Protein AF-A0A0K8R5D7-F1 (afdb_monomer)

Foldseek 3Di:
DDPDPPDDDDDPPPPPPPPPPPPPVDDWDWDQDPVPGTDTAEADDDAEACDPVQCVVPVFQKGWDDDPNGIHIFGYDWQRWHQDDPVRATFTDDRRHTDHDDPPPPVCPPPPPDDDDDDDDDDDDDDDDDDDDDDDDDDDD

Secondary structure (DSSP, 8-state):
------------------------SSPPEEEEETTTEEEEEEE-SPPB---HHHHHH--SSEEEEEETTEEEEEEBPTT-EEEETTTTEEEEEETTEEEE------------S--PPPP----PPPPPPP-PPPPPPPP--

Organism: Ixodes ricinus (NCBI:txid34613)

InterPro domains:
  IPR011694 Ixonnexin-like [PF07771] (42-114)

Structure (mmCIF, N/CA/C/O backbone):
data_AF-A0A0K8R5D7-F1
#
_entry.id   AF-A0A0K8R5D7-F1
#
loop_
_atom_site.group_PDB
_atom_site.id
_atom_site.type_symbol
_atom_site.label_atom_id
_atom_site.label_alt_id
_atom_site.label_comp_id
_atom_site.label_asym_id
_atom_site.label_entity_id
_atom_site.label_seq_id
_atom_site.pdbx_PDB_ins_code
_atom_site.Cartn_x
_atom_site.Cartn_y
_atom_site.Cartn_z
_atom_site.occupancy
_atom_site.B_iso_or_equiv
_atom_site.auth_seq_id
_atom_site.auth_comp_id
_atom_site.auth_asym_id
_atom_site.auth_atom_id
_atom_site.pdbx_PDB_model_num
ATOM 1 N N . MET A 1 1 ? 41.008 -69.760 8.524 1.00 39.59 1 MET A N 1
ATOM 2 C CA . MET A 1 1 ? 40.195 -68.621 9.002 1.00 39.59 1 MET A CA 1
ATOM 3 C C . MET A 1 1 ? 40.359 -67.489 7.998 1.00 39.59 1 MET A C 1
ATOM 5 O O . MET A 1 1 ? 41.470 -67.010 7.832 1.00 39.59 1 MET A O 1
ATOM 9 N N . LYS A 1 2 ? 39.311 -67.159 7.234 1.00 41.34 2 LYS A N 1
ATOM 10 C CA . LYS A 1 2 ? 39.316 -66.075 6.237 1.00 41.34 2 LYS A CA 1
ATOM 11 C C . LYS A 1 2 ? 38.494 -64.933 6.828 1.00 41.34 2 LYS A C 1
ATOM 13 O O . LYS A 1 2 ? 37.295 -65.095 7.025 1.00 41.34 2 LYS A O 1
ATOM 18 N N . LEU A 1 3 ? 39.167 -63.841 7.181 1.00 45.78 3 LEU A N 1
ATOM 19 C CA . LEU A 1 3 ? 38.550 -62.626 7.703 1.00 45.78 3 LEU A CA 1
ATOM 20 C C . LEU A 1 3 ? 37.776 -61.969 6.551 1.00 45.78 3 LEU A C 1
ATOM 22 O O . LEU A 1 3 ? 38.375 -61.430 5.622 1.00 45.78 3 LEU A O 1
ATOM 26 N N . GLY A 1 4 ? 36.450 -62.105 6.565 1.00 46.28 4 GLY A N 1
ATOM 27 C CA . GLY A 1 4 ? 35.567 -61.417 5.631 1.00 46.28 4 GLY A CA 1
ATOM 28 C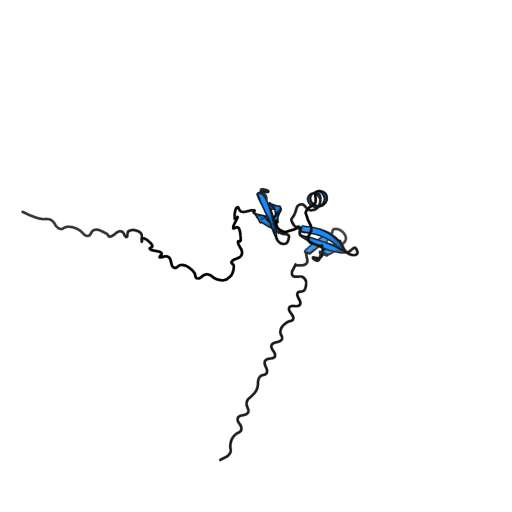 C . GLY A 1 4 ? 35.550 -59.932 5.967 1.00 46.28 4 GLY A C 1
ATOM 29 O O . GLY A 1 4 ? 35.136 -59.549 7.057 1.00 46.28 4 GLY A O 1
ATOM 30 N N . ILE A 1 5 ? 36.047 -59.109 5.049 1.00 55.16 5 ILE A N 1
ATOM 31 C CA . ILE A 1 5 ? 36.044 -57.652 5.164 1.00 55.16 5 ILE A CA 1
ATOM 32 C C . ILE A 1 5 ? 34.582 -57.203 5.092 1.00 55.16 5 ILE A C 1
ATOM 34 O O . ILE A 1 5 ? 33.947 -57.328 4.045 1.00 55.16 5 ILE A O 1
ATOM 38 N N . ALA A 1 6 ? 34.034 -56.723 6.208 1.00 53.72 6 ALA A N 1
ATOM 39 C CA . ALA A 1 6 ? 32.733 -56.072 6.221 1.00 53.72 6 ALA A CA 1
ATOM 40 C C . ALA A 1 6 ? 32.841 -54.786 5.387 1.00 53.72 6 ALA A C 1
ATOM 42 O O . ALA A 1 6 ? 33.494 -53.821 5.780 1.00 53.72 6 ALA A O 1
ATOM 43 N N . SER A 1 7 ? 32.270 -54.821 4.183 1.00 52.91 7 SER A N 1
ATOM 44 C CA . SER A 1 7 ? 32.205 -53.684 3.271 1.00 52.91 7 SER A CA 1
ATOM 45 C C . SER A 1 7 ? 31.115 -52.733 3.764 1.00 52.91 7 SER A C 1
ATOM 47 O O . SER A 1 7 ? 29.925 -52.971 3.566 1.00 52.91 7 SER A O 1
ATOM 49 N N . SER A 1 8 ? 31.524 -51.693 4.485 1.00 61.44 8 SER A N 1
ATOM 50 C CA . SER A 1 8 ? 30.626 -50.655 4.991 1.00 61.44 8 SER A CA 1
ATOM 51 C C . SER A 1 8 ? 30.285 -49.680 3.864 1.00 61.44 8 SER A C 1
ATOM 53 O O . SER A 1 8 ? 31.152 -48.962 3.368 1.00 61.44 8 SER A O 1
ATOM 55 N N . VAL A 1 9 ? 29.018 -49.653 3.452 1.00 64.94 9 VAL A N 1
ATOM 56 C CA . VAL A 1 9 ? 28.491 -48.657 2.513 1.00 64.94 9 VAL A CA 1
ATOM 57 C C . VAL A 1 9 ? 28.366 -47.325 3.255 1.00 64.94 9 VAL A C 1
ATOM 59 O O . VAL A 1 9 ? 27.511 -47.171 4.124 1.00 64.94 9 VAL A O 1
ATOM 62 N N . PHE A 1 10 ? 29.218 -46.355 2.925 1.00 56.53 10 PHE A N 1
ATOM 63 C CA . PHE A 1 10 ? 29.076 -44.980 3.401 1.00 56.53 10 PHE A CA 1
ATOM 64 C C . PHE A 1 10 ? 28.100 -44.241 2.479 1.00 56.53 10 PHE A C 1
ATOM 66 O O . PHE A 1 10 ? 28.462 -43.840 1.374 1.00 56.53 10 PHE A O 1
ATOM 73 N N . ILE A 1 11 ? 26.849 -44.079 2.915 1.00 59.88 11 ILE A N 1
ATOM 74 C CA . ILE A 1 11 ? 25.881 -43.224 2.220 1.00 59.88 11 ILE A CA 1
ATOM 75 C C . ILE A 1 11 ? 26.175 -41.779 2.626 1.00 59.88 11 ILE A C 1
ATOM 77 O O . ILE A 1 11 ? 25.816 -41.343 3.718 1.00 59.88 11 ILE A O 1
ATOM 81 N N . ILE A 1 12 ? 26.855 -41.038 1.751 1.00 59.50 12 ILE A N 1
ATOM 82 C CA . ILE A 1 12 ? 27.036 -39.595 1.911 1.00 59.50 12 ILE A CA 1
ATOM 83 C C . ILE A 1 12 ? 25.707 -38.935 1.540 1.00 59.50 12 ILE A C 1
ATOM 85 O O . ILE A 1 12 ? 25.400 -38.737 0.366 1.00 59.50 12 ILE A O 1
ATOM 89 N N . VAL A 1 13 ? 24.893 -38.621 2.547 1.00 57.88 13 VAL A N 1
ATOM 90 C CA . VAL A 1 13 ? 23.713 -37.772 2.368 1.00 57.88 13 VAL A CA 1
ATOM 91 C C . VAL A 1 13 ? 24.208 -36.336 2.207 1.00 57.88 13 VAL A C 1
ATOM 93 O O . VAL A 1 13 ? 24.509 -35.655 3.185 1.00 57.88 13 VAL A O 1
ATOM 96 N N . ALA A 1 14 ? 24.332 -35.881 0.962 1.00 59.84 14 ALA A N 1
ATOM 97 C CA . ALA A 1 14 ? 24.497 -34.466 0.669 1.00 59.84 14 ALA A CA 1
ATOM 98 C C . ALA A 1 14 ? 23.158 -33.771 0.949 1.00 59.84 14 ALA A C 1
ATOM 100 O O . ALA A 1 14 ? 22.222 -33.857 0.155 1.00 59.84 14 ALA A O 1
ATOM 101 N N . ILE A 1 15 ? 23.048 -33.118 2.105 1.00 61.03 15 ILE A N 1
ATOM 102 C CA . ILE A 1 15 ? 21.934 -32.214 2.382 1.00 61.03 15 ILE A CA 1
ATOM 103 C C . ILE A 1 15 ? 22.169 -30.997 1.489 1.00 61.03 15 ILE A C 1
ATOM 105 O O . ILE A 1 15 ? 22.985 -30.135 1.807 1.00 61.03 15 ILE A O 1
ATOM 109 N N . ALA A 1 16 ? 21.506 -30.958 0.334 1.00 56.12 16 ALA A N 1
ATOM 110 C CA . ALA A 1 16 ? 21.409 -29.739 -0.448 1.00 56.12 16 ALA A CA 1
ATOM 111 C C . ALA A 1 16 ? 20.623 -28.735 0.403 1.00 56.12 16 ALA A C 1
ATOM 113 O O . ALA A 1 16 ? 19.397 -28.788 0.473 1.00 56.12 16 ALA A O 1
ATOM 114 N N . SER A 1 17 ? 21.330 -27.857 1.113 1.00 54.88 17 SER A N 1
ATOM 115 C CA . SER A 1 17 ? 20.733 -26.645 1.649 1.00 54.88 17 SER A CA 1
ATOM 116 C C . SER A 1 17 ? 20.225 -25.864 0.445 1.00 54.88 17 SER A C 1
ATOM 118 O O . SER A 1 17 ? 21.021 -25.303 -0.307 1.00 54.88 17 SER A O 1
ATOM 120 N N . ALA A 1 18 ? 18.915 -25.892 0.203 1.00 58.06 18 ALA A N 1
ATOM 121 C CA . ALA A 1 18 ? 18.303 -24.946 -0.710 1.00 58.06 18 ALA A CA 1
ATOM 122 C C . ALA A 1 18 ? 18.707 -23.556 -0.212 1.00 58.06 18 ALA A C 1
ATOM 124 O O . ALA A 1 18 ? 18.418 -23.203 0.933 1.00 58.06 18 ALA A O 1
ATOM 125 N N . ASN A 1 19 ? 19.458 -22.818 -1.028 1.00 52.53 19 ASN A N 1
ATOM 126 C CA . ASN A 1 19 ? 19.764 -21.426 -0.763 1.00 52.53 19 ASN A CA 1
ATOM 127 C C . ASN A 1 19 ? 18.423 -20.697 -0.647 1.00 52.53 19 ASN A C 1
ATOM 129 O O . ASN A 1 19 ? 17.808 -20.364 -1.655 1.00 52.53 19 ASN A O 1
ATOM 133 N N . CYS A 1 20 ? 17.964 -20.443 0.577 1.00 56.06 20 CYS A N 1
ATOM 134 C CA . CYS A 1 20 ? 16.952 -19.432 0.852 1.00 56.06 20 CYS A CA 1
ATOM 135 C C . CYS A 1 20 ? 17.597 -18.047 0.676 1.00 56.06 20 CYS A C 1
ATOM 137 O O . CYS A 1 20 ? 17.617 -17.238 1.600 1.00 56.06 20 CYS A O 1
ATOM 139 N N . GLU A 1 21 ? 18.189 -17.781 -0.490 1.00 55.25 21 GLU A N 1
ATOM 140 C CA . GLU A 1 21 ? 18.412 -16.410 -0.920 1.00 55.25 21 GLU A CA 1
ATOM 141 C C . GLU A 1 21 ? 17.020 -15.863 -1.184 1.00 55.25 21 GLU A C 1
ATOM 143 O O . GLU A 1 21 ? 16.353 -16.248 -2.139 1.00 55.25 21 GLU A O 1
ATOM 148 N N . ALA A 1 22 ? 16.541 -15.085 -0.217 1.00 58.00 22 ALA A N 1
ATOM 149 C CA . ALA A 1 22 ? 15.196 -14.556 -0.165 1.00 58.00 22 ALA A CA 1
ATOM 150 C C . ALA A 1 22 ? 14.926 -13.689 -1.400 1.00 58.00 22 ALA A C 1
ATOM 152 O O . ALA A 1 22 ? 15.125 -12.472 -1.390 1.00 58.00 22 ALA A O 1
ATOM 153 N N . GLU A 1 23 ? 14.448 -14.321 -2.470 1.00 64.19 23 GLU A N 1
ATOM 154 C CA . GLU A 1 23 ? 13.585 -13.665 -3.431 1.00 64.19 23 GLU A CA 1
ATOM 155 C C . GLU A 1 23 ? 12.505 -12.958 -2.610 1.00 64.19 23 GLU A C 1
ATOM 157 O O . GLU A 1 23 ? 11.869 -13.569 -1.752 1.00 64.19 23 GLU A O 1
ATOM 162 N N . ASN A 1 24 ? 12.429 -11.639 -2.782 1.00 64.56 24 ASN A N 1
ATOM 163 C CA . ASN A 1 24 ? 11.440 -10.725 -2.220 1.00 64.56 24 ASN A CA 1
ATOM 164 C C . ASN A 1 24 ? 10.238 -11.4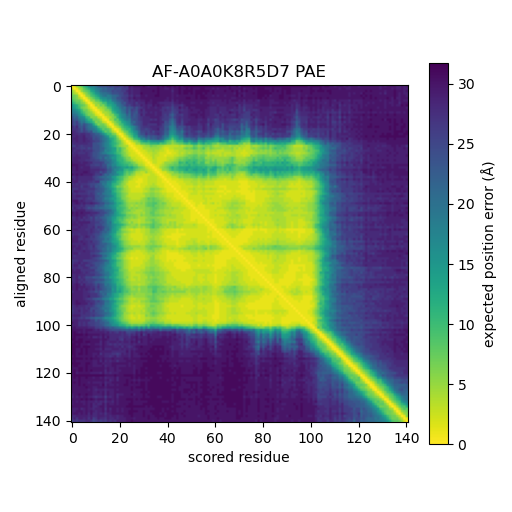50 -1.564 1.00 64.56 24 ASN A C 1
ATOM 166 O O . ASN A 1 24 ? 9.425 -12.013 -2.294 1.00 64.56 24 ASN A O 1
ATOM 170 N N . PRO A 1 25 ? 10.091 -11.443 -0.223 1.00 80.25 25 PRO A N 1
ATOM 171 C CA . PRO A 1 25 ? 9.123 -12.298 0.480 1.00 80.25 25 PRO A CA 1
ATOM 172 C C . PRO A 1 25 ? 7.658 -11.917 0.215 1.00 80.25 25 PRO A C 1
ATOM 174 O O . PRO A 1 25 ? 6.743 -12.541 0.751 1.00 80.25 25 PRO A O 1
ATOM 177 N N . TYR A 1 26 ? 7.426 -10.866 -0.572 1.00 87.19 26 TYR A N 1
ATOM 178 C CA . TYR A 1 26 ? 6.110 -10.341 -0.884 1.00 87.19 26 TYR A CA 1
ATOM 179 C C . TYR A 1 26 ? 5.618 -10.873 -2.236 1.00 87.19 26 TYR A C 1
ATOM 181 O O . TYR A 1 26 ? 6.374 -10.854 -3.210 1.00 87.19 26 TYR A O 1
ATOM 189 N N . PRO A 1 27 ? 4.349 -11.310 -2.322 1.00 86.31 27 PRO A N 1
ATOM 190 C CA . PRO A 1 27 ? 3.809 -11.916 -3.530 1.00 86.31 27 PRO A CA 1
ATOM 191 C 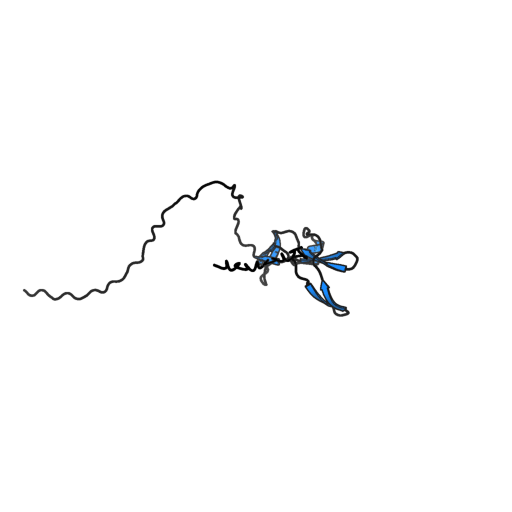C . PRO A 1 27 ? 3.689 -10.904 -4.670 1.00 86.31 27 PRO A C 1
ATOM 193 O O . PRO A 1 27 ? 3.477 -9.709 -4.459 1.00 86.31 27 PRO A O 1
ATOM 196 N N . ASP A 1 28 ? 3.749 -11.390 -5.901 1.00 90.69 28 ASP A N 1
ATOM 197 C CA . ASP A 1 28 ? 3.426 -10.574 -7.062 1.00 90.69 28 ASP A CA 1
ATOM 198 C C . ASP A 1 28 ? 1.911 -10.295 -7.118 1.00 90.69 28 ASP A C 1
ATOM 200 O O . ASP A 1 28 ? 1.085 -11.187 -6.914 1.00 90.69 28 ASP A O 1
ATOM 204 N N . VAL A 1 29 ? 1.535 -9.048 -7.414 1.00 89.25 29 VAL A N 1
ATOM 205 C CA . VAL A 1 29 ? 0.133 -8.645 -7.588 1.00 89.25 29 VAL A CA 1
ATOM 206 C C . VAL A 1 29 ? -0.220 -8.723 -9.066 1.00 89.25 29 VAL A C 1
ATOM 208 O O . VAL A 1 29 ? 0.402 -8.056 -9.890 1.00 89.25 29 VAL A O 1
ATOM 211 N N . ILE A 1 30 ? -1.238 -9.510 -9.411 1.00 89.12 30 ILE A N 1
ATOM 212 C CA . ILE A 1 30 ? -1.761 -9.584 -10.778 1.00 89.12 30 ILE A CA 1
ATOM 213 C C . ILE A 1 30 ? -2.909 -8.583 -10.898 1.00 89.12 30 ILE A C 1
ATOM 215 O O . ILE A 1 30 ? -3.936 -8.730 -10.238 1.00 89.12 30 ILE A O 1
ATOM 219 N N . ALA A 1 31 ? -2.725 -7.559 -11.727 1.00 83.81 31 ALA A N 1
ATOM 220 C CA . ALA A 1 31 ? -3.742 -6.559 -12.022 1.00 83.81 31 ALA A CA 1
ATOM 221 C C . ALA A 1 31 ? -4.219 -6.706 -13.468 1.00 83.81 31 ALA A C 1
ATOM 223 O O . ALA A 1 31 ? -3.405 -6.775 -14.389 1.00 83.81 31 ALA A O 1
ATOM 224 N N . GLU A 1 32 ? -5.532 -6.714 -13.674 1.00 88.31 32 GLU A N 1
ATOM 225 C CA . GLU A 1 32 ? -6.129 -6.734 -15.007 1.00 88.31 32 GLU A CA 1
ATOM 226 C C . GLU A 1 32 ? -6.286 -5.300 -15.527 1.00 88.31 32 GLU A C 1
ATOM 228 O O . GLU A 1 32 ? -6.978 -4.471 -14.932 1.00 88.31 32 GLU A O 1
ATOM 233 N N . TRP A 1 33 ? -5.615 -4.989 -16.635 1.00 80.88 33 TRP A N 1
ATOM 234 C CA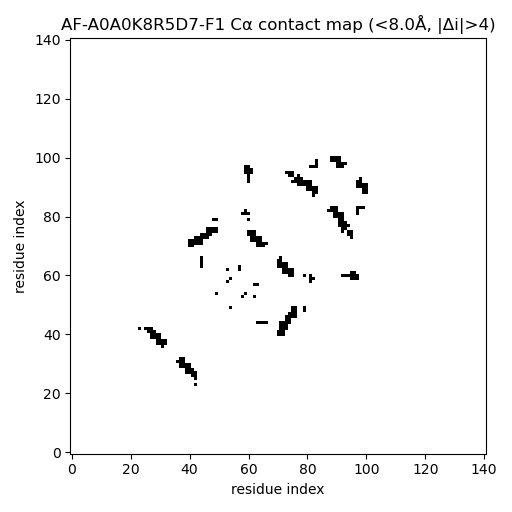 . TRP A 1 33 ? -5.659 -3.675 -17.270 1.00 80.88 33 TRP A CA 1
ATOM 235 C C . TRP A 1 33 ? -6.473 -3.721 -18.564 1.00 80.88 33 TRP A C 1
ATOM 237 O O . TRP A 1 33 ? -6.205 -4.585 -19.401 1.00 80.88 33 TRP A O 1
ATOM 247 N N . PRO A 1 34 ? -7.356 -2.733 -18.818 1.00 84.19 34 PRO A N 1
ATOM 248 C CA . PRO A 1 34 ? -8.254 -2.750 -19.977 1.00 84.19 34 PRO A CA 1
ATOM 249 C C . PRO A 1 34 ? -7.565 -2.950 -21.336 1.00 84.19 34 PRO A C 1
ATOM 251 O O . PRO A 1 34 ? -8.130 -3.584 -22.218 1.00 84.19 34 PRO A O 1
ATOM 254 N N . ASN A 1 35 ? -6.342 -2.429 -21.504 1.00 84.50 35 ASN A N 1
ATOM 255 C CA . ASN A 1 35 ? -5.616 -2.451 -22.782 1.00 84.50 35 ASN A CA 1
ATOM 256 C C . ASN A 1 35 ? -4.373 -3.356 -22.788 1.00 84.50 35 ASN A C 1
ATOM 258 O O . ASN A 1 35 ? -3.787 -3.565 -23.845 1.00 84.50 35 ASN A O 1
ATOM 262 N N . ALA A 1 36 ? -3.932 -3.842 -21.624 1.00 80.56 36 ALA A N 1
ATOM 263 C CA . ALA A 1 36 ? -2.687 -4.605 -21.484 1.00 80.56 36 ALA A CA 1
ATOM 264 C C . ALA A 1 36 ? -2.907 -6.035 -20.963 1.00 80.56 36 ALA A C 1
ATOM 266 O O . ALA A 1 36 ? -1.964 -6.822 -20.944 1.00 80.56 36 ALA A O 1
ATOM 267 N N . GLY A 1 37 ? -4.135 -6.383 -20.561 1.00 87.50 37 GLY A N 1
ATOM 268 C CA . GLY A 1 37 ? -4.436 -7.666 -19.936 1.00 87.50 37 GLY A CA 1
ATOM 269 C C . GLY A 1 37 ? -3.818 -7.776 -18.542 1.00 87.50 37 GLY A C 1
ATOM 270 O O . GLY A 1 37 ? -3.703 -6.783 -17.82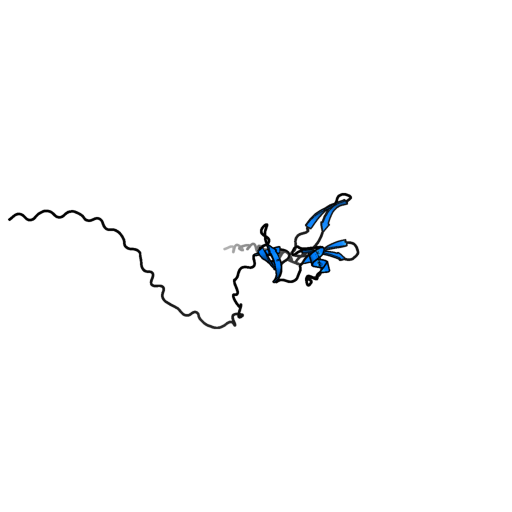0 1.00 87.50 37 GLY A O 1
ATOM 271 N N . ASN A 1 38 ? -3.428 -8.990 -18.157 1.00 89.75 38 ASN A N 1
ATOM 272 C CA . ASN A 1 38 ? -2.838 -9.260 -16.849 1.00 89.75 38 ASN A CA 1
ATOM 273 C C . ASN A 1 38 ? -1.411 -8.713 -16.770 1.00 89.75 38 ASN A C 1
ATOM 275 O O . ASN A 1 38 ? -0.509 -9.187 -17.458 1.00 89.75 38 ASN A O 1
ATOM 279 N N . VAL A 1 39 ? -1.207 -7.737 -15.891 1.00 88.50 39 VAL A N 1
ATOM 280 C CA . VAL A 1 39 ? 0.100 -7.160 -15.587 1.00 88.50 39 VAL A CA 1
ATOM 281 C C . VAL A 1 39 ? 0.517 -7.598 -14.194 1.00 88.50 39 VAL A C 1
ATOM 283 O O . VAL A 1 39 ? -0.217 -7.417 -13.222 1.00 88.50 39 VAL A O 1
ATOM 286 N N . THR A 1 40 ? 1.727 -8.135 -14.102 1.00 90.62 40 THR A N 1
ATOM 287 C CA . THR A 1 40 ? 2.359 -8.490 -12.834 1.00 90.62 40 THR A CA 1
ATOM 288 C C . THR A 1 40 ? 3.051 -7.266 -12.241 1.00 90.62 40 THR A C 1
ATOM 290 O O . THR A 1 40 ? 3.962 -6.702 -12.849 1.00 90.62 40 THR A O 1
ATOM 293 N N . ILE A 1 41 ? 2.632 -6.857 -11.047 1.00 92.75 41 ILE A N 1
ATOM 294 C CA . ILE A 1 41 ? 3.203 -5.744 -10.291 1.00 92.75 41 ILE A CA 1
ATOM 295 C C . ILE A 1 41 ? 3.978 -6.323 -9.110 1.00 92.75 41 ILE A C 1
ATOM 297 O O . ILE A 1 41 ? 3.404 -6.955 -8.223 1.00 92.75 41 ILE A O 1
ATOM 301 N N . LYS A 1 42 ? 5.287 -6.078 -9.089 1.00 94.00 42 LYS A N 1
ATOM 302 C CA . LYS A 1 42 ? 6.176 -6.565 -8.030 1.00 94.00 42 LYS A CA 1
ATOM 303 C C . LYS A 1 42 ? 6.248 -5.581 -6.867 1.00 94.00 42 LYS A C 1
ATOM 305 O O . LYS A 1 42 ? 6.098 -4.369 -7.056 1.00 94.00 42 LYS A O 1
ATOM 310 N N . HIS A 1 43 ? 6.541 -6.083 -5.669 1.00 94.06 43 HIS A N 1
ATOM 311 C CA . HIS A 1 43 ? 6.922 -5.211 -4.559 1.00 94.06 43 HIS A CA 1
ATOM 312 C C . HIS A 1 43 ? 8.273 -4.547 -4.861 1.00 94.06 43 HIS A C 1
ATOM 314 O O . HIS A 1 43 ? 9.193 -5.202 -5.349 1.00 94.06 43 HIS A O 1
ATOM 320 N N . GLY A 1 44 ? 8.403 -3.256 -4.557 1.00 94.00 44 GLY A N 1
ATOM 321 C CA . GLY A 1 44 ? 9.660 -2.531 -4.766 1.00 94.00 44 GLY A CA 1
ATOM 322 C C . GLY A 1 44 ? 9.645 -1.059 -4.367 1.00 94.00 44 GLY A C 1
ATOM 323 O O . GLY A 1 44 ? 10.709 -0.451 -4.241 1.00 94.00 44 GLY A O 1
ATOM 324 N N . CYS A 1 45 ? 8.471 -0.465 -4.136 1.00 95.12 45 CYS A N 1
ATOM 325 C CA . CYS A 1 45 ? 8.406 0.898 -3.620 1.00 95.12 45 CYS A CA 1
ATOM 326 C C . CYS A 1 45 ? 8.926 0.948 -2.177 1.00 95.12 45 CYS A C 1
ATOM 328 O O . CYS A 1 45 ? 8.645 0.063 -1.373 1.00 95.12 45 CYS A O 1
ATOM 330 N N . LYS A 1 46 ? 9.678 2.000 -1.832 1.00 94.94 46 LYS A N 1
ATOM 331 C CA . LYS A 1 46 ? 10.216 2.178 -0.473 1.00 94.94 46 LYS A CA 1
ATOM 332 C C . LYS A 1 46 ? 9.083 2.350 0.535 1.00 94.94 46 LYS A C 1
ATOM 334 O O . LYS A 1 46 ? 8.129 3.062 0.252 1.00 94.94 46 LYS A O 1
ATOM 339 N N . THR A 1 47 ? 9.186 1.801 1.736 1.00 95.31 47 THR A N 1
ATOM 340 C CA . THR A 1 47 ? 8.207 2.125 2.784 1.00 95.31 47 THR A CA 1
ATOM 341 C C . THR A 1 47 ? 8.188 3.635 3.040 1.00 95.31 47 THR A C 1
ATOM 343 O O . THR A 1 47 ? 9.247 4.263 3.082 1.00 95.31 47 THR A O 1
ATOM 346 N N . THR A 1 48 ? 7.000 4.229 3.156 1.00 94.88 48 THR A N 1
ATOM 347 C CA . THR A 1 48 ? 6.860 5.690 3.261 1.00 94.88 48 THR A CA 1
ATOM 348 C C . THR A 1 48 ? 5.779 6.122 4.247 1.00 94.88 48 THR A C 1
ATOM 350 O O . THR A 1 48 ? 4.906 5.342 4.631 1.00 94.88 48 THR A O 1
ATOM 353 N N . THR A 1 49 ? 5.823 7.389 4.655 1.00 94.38 49 THR A N 1
ATOM 354 C CA . THR A 1 49 ? 4.764 8.022 5.444 1.00 94.38 49 THR A CA 1
ATOM 355 C C . THR A 1 49 ? 3.579 8.342 4.546 1.00 94.38 49 THR A C 1
ATOM 357 O O . THR A 1 49 ? 3.745 8.816 3.420 1.00 94.38 49 THR A O 1
ATOM 360 N N . ARG A 1 50 ? 2.363 8.138 5.053 1.00 92.06 50 ARG A N 1
ATOM 361 C CA . ARG A 1 50 ? 1.158 8.506 4.316 1.00 92.06 50 ARG A CA 1
ATOM 362 C C . ARG A 1 50 ? 0.959 10.022 4.324 1.00 92.06 50 ARG A C 1
ATOM 364 O O . ARG A 1 50 ? 0.516 10.595 5.315 1.00 92.06 50 ARG A O 1
ATOM 371 N N . THR A 1 51 ? 1.302 10.670 3.213 1.00 92.81 51 THR A N 1
ATOM 372 C CA . THR A 1 51 ? 1.020 12.094 2.980 1.00 92.81 51 THR A CA 1
ATOM 373 C C . THR A 1 51 ? -0.439 12.301 2.574 1.00 92.81 51 THR A C 1
ATOM 375 O O . THR A 1 51 ? -1.102 11.371 2.115 1.00 92.81 51 THR A O 1
ATOM 378 N N . THR A 1 52 ? -0.935 13.535 2.669 1.00 91.19 52 THR A N 1
ATOM 379 C CA . THR A 1 52 ? -2.305 13.886 2.248 1.00 91.19 52 THR A CA 1
ATOM 380 C C . THR A 1 52 ? -2.549 13.664 0.751 1.00 91.19 52 THR A C 1
ATOM 382 O O . THR A 1 52 ? -3.672 13.377 0.343 1.00 91.19 52 THR A O 1
ATOM 385 N N . GLU A 1 53 ? -1.512 13.778 -0.086 1.00 92.56 53 GLU A N 1
ATOM 386 C CA . GLU A 1 53 ? -1.597 13.457 -1.515 1.00 92.56 53 GLU A CA 1
ATOM 387 C C . GLU A 1 53 ? -1.733 11.946 -1.739 1.00 92.56 53 GLU A C 1
ATOM 389 O O . GLU A 1 53 ? -2.598 11.504 -2.499 1.00 92.56 53 GLU A O 1
ATOM 394 N N . LEU A 1 54 ? -0.902 11.153 -1.056 1.00 91.56 54 LEU A N 1
ATOM 395 C CA . LEU A 1 54 ? -0.918 9.698 -1.167 1.00 91.56 54 LEU A CA 1
ATOM 396 C C . LEU A 1 54 ? -2.199 9.099 -0.589 1.00 91.56 54 LEU A C 1
ATOM 398 O O . LEU A 1 54 ? -2.774 8.222 -1.219 1.00 91.56 54 LEU A O 1
ATOM 402 N N . GLU A 1 55 ? -2.700 9.613 0.533 1.00 89.00 55 GLU A N 1
ATOM 403 C CA . GLU A 1 55 ? -3.959 9.177 1.148 1.00 89.00 55 GLU A CA 1
ATOM 404 C C . GLU A 1 55 ? -5.154 9.322 0.203 1.00 89.00 55 GLU A C 1
ATOM 406 O O . GLU A 1 55 ? -5.963 8.406 0.075 1.00 89.00 55 GLU A O 1
ATOM 411 N N . LYS A 1 56 ? -5.239 10.448 -0.516 1.00 91.44 56 LYS A N 1
ATOM 412 C CA . LYS A 1 56 ? -6.315 10.687 -1.488 1.00 91.44 56 LYS A CA 1
ATOM 413 C C . LYS A 1 56 ? -6.269 9.720 -2.668 1.00 91.44 56 LYS A C 1
ATOM 415 O O . LYS A 1 56 ? -7.312 9.406 -3.234 1.00 91.44 56 LYS A O 1
ATOM 420 N N . ARG A 1 57 ? -5.071 9.293 -3.077 1.00 92.56 57 ARG A N 1
ATOM 421 C CA . ARG A 1 57 ? -4.874 8.419 -4.242 1.00 92.56 57 ARG A CA 1
ATOM 422 C C . ARG A 1 57 ? -4.918 6.934 -3.877 1.00 92.56 57 ARG A C 1
ATOM 424 O O . ARG A 1 57 ? -5.421 6.135 -4.659 1.00 92.56 57 ARG A O 1
ATOM 431 N N . TYR A 1 58 ? -4.397 6.581 -2.709 1.00 92.00 58 TYR A N 1
ATOM 432 C CA . TYR A 1 58 ? -4.249 5.220 -2.209 1.00 92.00 58 TYR A CA 1
ATOM 433 C C . TYR A 1 58 ? -4.692 5.178 -0.736 1.00 92.00 58 TYR A C 1
ATOM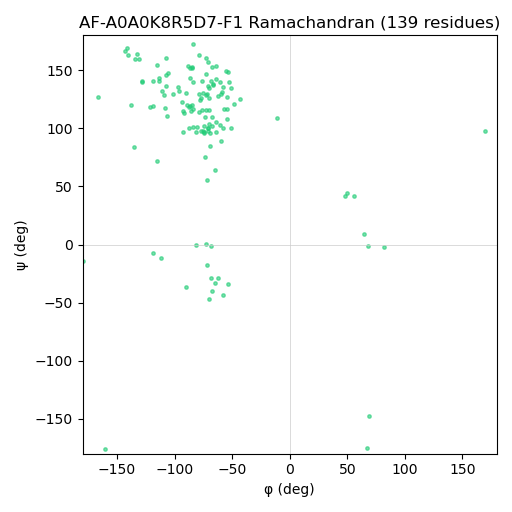 435 O O . TYR A 1 58 ? -3.858 5.294 0.170 1.00 92.00 58 TYR A O 1
ATOM 443 N N . PRO A 1 59 ? -6.008 5.042 -0.484 1.00 86.56 59 PRO A N 1
ATOM 444 C CA . PRO A 1 59 ? -6.564 5.076 0.872 1.00 86.56 59 PRO A CA 1
ATOM 445 C C . PRO A 1 59 ? -6.242 3.814 1.691 1.00 86.56 59 PRO A C 1
ATOM 447 O O . PRO A 1 59 ? -6.346 3.820 2.916 1.00 86.56 59 PRO A O 1
ATOM 450 N N . HIS A 1 60 ? -5.842 2.727 1.028 1.00 91.62 60 HIS A N 1
ATOM 451 C CA . HIS A 1 60 ? -5.458 1.467 1.666 1.00 91.62 60 HIS A CA 1
ATOM 452 C C . HIS A 1 60 ? -3.995 1.477 2.122 1.00 91.62 60 HIS A C 1
ATOM 454 O O . HIS A 1 60 ? -3.237 2.374 1.791 1.00 91.62 60 HIS A O 1
ATOM 460 N N . CYS A 1 61 ? -3.562 0.445 2.845 1.00 95.56 61 CYS A N 1
ATOM 461 C CA . CYS A 1 61 ? -2.191 0.337 3.361 1.00 95.56 61 CYS A CA 1
ATOM 462 C C . CYS A 1 61 ? -1.114 0.034 2.296 1.00 95.56 61 CYS A C 1
ATOM 464 O O . CYS A 1 61 ? 0.071 -0.062 2.627 1.00 95.56 61 CYS A O 1
ATOM 466 N N . VAL A 1 62 ? -1.519 -0.090 1.029 1.00 95.00 62 VAL A N 1
ATOM 467 C CA . VAL A 1 62 ? -0.654 -0.290 -0.137 1.00 95.00 62 VAL A CA 1
ATOM 468 C C . VAL A 1 62 ? -0.725 0.939 -1.029 1.00 95.00 62 VAL A C 1
ATOM 470 O O . VAL A 1 62 ? -1.801 1.492 -1.256 1.00 95.00 62 VAL A O 1
ATOM 473 N N . TYR A 1 63 ? 0.415 1.325 -1.584 1.00 95.12 63 TYR A N 1
ATOM 474 C CA . TYR A 1 63 ? 0.513 2.389 -2.569 1.00 95.12 63 TYR A CA 1
ATOM 475 C C . TYR A 1 63 ? 1.365 1.943 -3.762 1.00 95.12 63 TYR A C 1
ATOM 477 O O . TYR A 1 63 ? 2.109 0.964 -3.679 1.00 95.12 63 TYR A O 1
ATOM 485 N N . TYR A 1 64 ? 1.262 2.673 -4.873 1.00 93.94 64 TYR A N 1
ATOM 486 C CA . TYR A 1 64 ? 1.983 2.360 -6.106 1.00 93.94 64 TYR A CA 1
ATOM 487 C C . TYR A 1 64 ? 2.930 3.487 -6.511 1.00 93.94 64 TYR A C 1
ATOM 489 O O . TYR A 1 64 ? 2.590 4.672 -6.433 1.00 93.94 64 TYR A O 1
ATOM 497 N N . CYS A 1 65 ? 4.108 3.106 -7.000 1.00 93.88 65 CYS A N 1
ATOM 498 C CA . CYS A 1 65 ? 5.126 4.003 -7.532 1.00 93.88 65 CYS A CA 1
ATOM 499 C C . CYS A 1 65 ? 5.680 3.462 -8.857 1.00 93.88 65 CYS A C 1
ATOM 501 O O . CYS A 1 65 ? 5.570 2.273 -9.161 1.00 93.88 65 CYS A O 1
ATOM 503 N N . LYS A 1 66 ? 6.295 4.339 -9.655 1.00 94.31 66 LYS A N 1
ATOM 504 C CA . LYS A 1 66 ? 7.053 3.931 -10.841 1.00 94.31 66 LYS A CA 1
ATOM 505 C C . LYS A 1 66 ? 8.542 3.942 -10.538 1.00 94.31 66 LYS A C 1
ATOM 507 O O . LYS A 1 66 ? 9.072 4.954 -10.089 1.00 94.31 66 LYS A O 1
ATOM 512 N N . ILE A 1 67 ? 9.209 2.840 -10.859 1.00 94.25 67 ILE A N 1
ATOM 513 C CA . ILE A 1 67 ? 10.665 2.695 -10.816 1.00 94.25 67 ILE A CA 1
ATOM 514 C C . ILE A 1 67 ? 11.098 2.328 -12.232 1.00 94.25 67 ILE A C 1
ATOM 516 O O . ILE A 1 67 ? 10.647 1.316 -12.761 1.00 94.25 67 ILE A O 1
ATOM 520 N N . ASN A 1 68 ? 11.920 3.168 -12.871 1.00 94.31 68 ASN A N 1
ATOM 521 C CA . ASN A 1 68 ? 12.358 2.980 -14.264 1.00 94.31 68 ASN A CA 1
ATOM 522 C C . ASN A 1 68 ? 11.190 2.707 -15.234 1.00 94.31 68 ASN A C 1
ATOM 524 O O . ASN A 1 68 ? 11.246 1.795 -16.051 1.00 94.31 68 ASN A O 1
ATOM 528 N N . SER A 1 69 ? 10.105 3.480 -15.105 1.00 90.12 69 SER A N 1
ATOM 529 C CA . SER A 1 69 ? 8.851 3.335 -15.870 1.00 90.12 69 SER A CA 1
ATOM 530 C C . SER A 1 69 ? 8.019 2.076 -15.588 1.00 90.12 69 SER A C 1
ATOM 532 O O . SER A 1 69 ? 6.910 1.974 -16.111 1.00 90.12 69 SER A O 1
ATOM 534 N N . THR A 1 70 ? 8.472 1.184 -14.707 1.00 91.50 70 THR A N 1
ATOM 535 C CA . THR A 1 70 ? 7.739 -0.017 -14.292 1.00 91.50 70 THR A CA 1
ATOM 536 C C . THR A 1 70 ? 6.989 0.234 -12.991 1.00 91.50 70 THR A C 1
ATOM 538 O O . THR A 1 70 ? 7.544 0.758 -12.019 1.00 91.50 70 THR A O 1
ATOM 541 N N . TRP A 1 71 ? 5.712 -0.138 -12.964 1.00 92.62 71 TRP A N 1
ATOM 542 C CA . TRP A 1 71 ? 4.893 -0.049 -11.762 1.00 92.62 71 TRP A CA 1
ATOM 543 C C . TRP A 1 71 ? 5.335 -1.068 -10.720 1.00 92.62 71 TRP A C 1
ATOM 545 O O . TRP A 1 71 ? 5.538 -2.239 -11.025 1.00 92.62 71 TRP A O 1
ATOM 555 N N . HIS A 1 72 ? 5.443 -0.597 -9.488 1.00 95.00 72 HIS A N 1
ATOM 556 C CA . HIS A 1 72 ? 5.680 -1.409 -8.310 1.00 95.00 72 HIS A CA 1
ATOM 557 C C . HIS A 1 72 ? 4.671 -1.011 -7.242 1.00 95.00 72 HIS A C 1
ATOM 559 O O . HIS A 1 72 ? 4.121 0.097 -7.275 1.00 95.00 72 HIS A O 1
ATOM 565 N N . TYR A 1 73 ? 4.454 -1.904 -6.286 1.00 95.12 73 TYR A N 1
ATOM 566 C CA . TYR A 1 73 ? 3.724 -1.577 -5.071 1.00 95.12 73 TYR A CA 1
ATOM 567 C C . TYR A 1 73 ? 4.675 -1.490 -3.870 1.00 95.12 73 TYR A C 1
ATOM 569 O O . TYR A 1 73 ? 5.808 -1.984 -3.905 1.00 95.12 73 TYR A O 1
ATOM 577 N N . GLY A 1 74 ? 4.219 -0.827 -2.813 1.00 95.56 74 GLY A N 1
ATOM 578 C CA . GLY A 1 74 ? 4.866 -0.816 -1.505 1.00 95.56 74 GLY A CA 1
ATOM 579 C C . GLY A 1 74 ? 3.896 -0.400 -0.412 1.00 95.56 74 GLY A C 1
ATOM 580 O O . GLY A 1 74 ? 2.702 -0.211 -0.655 1.00 95.56 74 GLY A O 1
ATOM 581 N N . PHE A 1 75 ? 4.414 -0.274 0.805 1.00 96.06 75 PHE A N 1
ATOM 582 C CA . PHE A 1 75 ? 3.596 -0.111 2.002 1.00 96.06 75 PHE A CA 1
ATOM 583 C C . PHE A 1 75 ? 3.804 1.241 2.667 1.00 96.06 75 PHE A C 1
ATOM 585 O O . PHE A 1 75 ? 4.876 1.848 2.581 1.00 96.06 75 PHE A O 1
ATOM 592 N N . TYR A 1 76 ? 2.785 1.690 3.391 1.00 95.81 76 TYR A N 1
ATOM 593 C CA . TYR A 1 76 ? 2.999 2.725 4.392 1.00 95.81 76 TYR A CA 1
ATOM 594 C C . TYR A 1 76 ? 3.728 2.162 5.614 1.0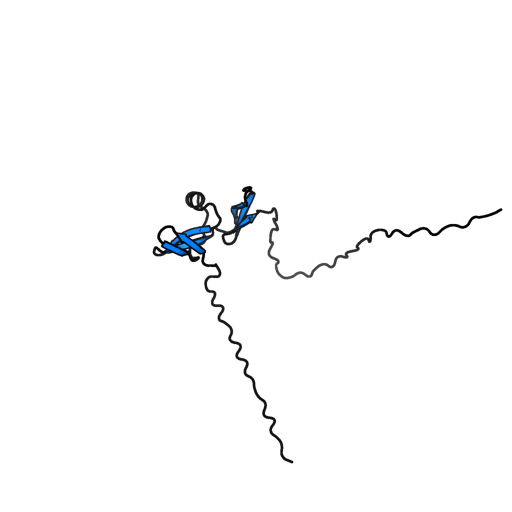0 95.81 76 TYR A C 1
ATOM 596 O O . TYR A 1 76 ? 3.746 0.950 5.840 1.00 95.81 76 TYR A O 1
ATOM 604 N N . HIS A 1 77 ? 4.336 3.045 6.408 1.00 96.12 77 HIS A N 1
ATOM 605 C CA . HIS A 1 77 ? 4.929 2.656 7.684 1.00 96.12 77 HIS A CA 1
ATOM 606 C C . HIS A 1 77 ? 3.920 1.919 8.572 1.00 96.12 77 HIS A C 1
ATOM 608 O O . HIS A 1 77 ? 2.714 2.191 8.545 1.00 96.12 77 HIS A O 1
ATOM 614 N N . HIS A 1 78 ? 4.440 1.000 9.383 1.00 95.12 78 HIS A N 1
ATOM 615 C CA . HIS A 1 78 ? 3.648 0.309 10.391 1.00 95.12 78 HIS A CA 1
ATOM 616 C C . HIS A 1 78 ? 2.958 1.318 11.317 1.00 95.12 78 HIS A C 1
ATOM 618 O O . HIS A 1 78 ? 3.476 2.414 11.529 1.00 95.12 78 HIS A O 1
ATOM 624 N N . ALA A 1 79 ? 1.786 0.951 11.835 1.00 94.00 79 ALA A N 1
ATOM 625 C CA . ALA A 1 79 ? 0.945 1.813 12.672 1.00 94.00 79 ALA A CA 1
ATOM 626 C C . ALA A 1 79 ? 0.382 3.070 11.971 1.00 94.00 79 ALA A C 1
ATOM 628 O O . ALA A 1 79 ? -0.238 3.916 12.613 1.00 94.00 79 ALA A O 1
ATOM 629 N N . THR A 1 80 ? 0.521 3.196 10.644 1.00 94.94 80 THR A N 1
ATOM 630 C CA . THR A 1 80 ? -0.243 4.201 9.885 1.00 94.94 80 THR A CA 1
ATOM 631 C C . THR A 1 80 ? -1.737 3.902 10.025 1.00 94.94 80 THR A C 1
ATOM 633 O O . THR A 1 80 ? -2.158 2.781 9.750 1.00 94.94 80 THR A O 1
ATOM 636 N N . LYS A 1 81 ? -2.542 4.895 10.419 1.00 94.25 81 LYS A N 1
ATOM 637 C CA . LYS A 1 81 ? -3.995 4.734 10.606 1.00 94.25 81 LYS A CA 1
ATOM 638 C C . LYS A 1 81 ? -4.688 4.328 9.308 1.00 94.25 81 LYS A C 1
ATOM 640 O O . LYS A 1 81 ? -4.385 4.896 8.270 1.00 94.25 81 LYS A O 1
ATOM 645 N N . CYS A 1 82 ? -5.657 3.429 9.335 1.00 93.88 82 CYS A N 1
ATOM 646 C CA . CYS A 1 82 ? -6.468 3.031 8.181 1.00 93.88 82 CYS A CA 1
ATOM 647 C C . CYS A 1 82 ? -7.923 2.769 8.592 1.00 93.88 82 CYS A C 1
ATOM 649 O O . CYS A 1 82 ? -8.229 2.689 9.777 1.00 93.88 82 CYS A O 1
ATOM 651 N N . GLU A 1 83 ? -8.822 2.666 7.612 1.00 94.69 83 GLU A N 1
ATOM 652 C CA . GLU A 1 83 ? -10.216 2.267 7.838 1.00 94.69 83 GLU A CA 1
ATOM 653 C C . GLU A 1 83 ? -10.336 0.742 7.680 1.00 94.69 83 GLU A C 1
ATOM 655 O O . GLU A 1 83 ? -10.148 0.206 6.584 1.00 94.69 83 GLU A O 1
ATOM 660 N N . TYR A 1 84 ? -10.625 0.039 8.776 1.00 94.25 84 TYR A N 1
ATOM 661 C CA . TYR A 1 84 ? -10.766 -1.412 8.818 1.00 94.25 84 TYR A CA 1
ATOM 662 C C . TYR A 1 84 ? -12.207 -1.859 8.550 1.00 94.25 84 TYR A C 1
ATOM 664 O O . TYR A 1 84 ? -13.160 -1.420 9.199 1.00 94.25 84 TYR A O 1
ATOM 672 N N . GLY A 1 85 ? -12.359 -2.811 7.628 1.00 90.88 85 GLY A N 1
ATOM 673 C CA . GLY A 1 85 ? -13.642 -3.435 7.314 1.00 90.88 85 GLY A CA 1
ATOM 674 C C . GLY A 1 85 ? -14.660 -2.490 6.663 1.00 90.88 85 GLY A C 1
ATOM 675 O O . GLY A 1 85 ? -14.381 -1.338 6.338 1.00 90.88 85 GLY A O 1
ATOM 676 N N . LYS A 1 86 ? -15.878 -2.999 6.448 1.00 93.56 86 LYS A N 1
ATOM 677 C CA . LYS A 1 86 ? -16.966 -2.237 5.805 1.00 93.56 86 LYS A CA 1
ATOM 678 C C . LYS A 1 86 ? -17.485 -1.091 6.675 1.00 93.56 86 LYS A C 1
ATOM 680 O O . LYS A 1 86 ? -17.956 -0.094 6.141 1.00 93.56 86 LYS A O 1
ATOM 685 N N . GLU A 1 87 ? -17.384 -1.242 7.992 1.00 94.25 87 GLU A N 1
ATOM 686 C CA . GLU A 1 87 ? -17.827 -0.244 8.970 1.00 94.25 87 GLU A CA 1
ATOM 687 C C . GLU A 1 87 ? -16.809 0.881 9.193 1.00 94.25 87 GLU A C 1
ATOM 689 O O . GLU A 1 87 ? -17.087 1.802 9.953 1.00 94.25 87 GLU A O 1
ATOM 694 N N . LYS A 1 88 ? -15.655 0.839 8.504 1.00 93.44 88 LYS A N 1
ATOM 695 C CA . LYS A 1 88 ? -14.595 1.855 8.595 1.00 93.44 88 LYS A CA 1
ATOM 696 C C . LYS A 1 88 ? -14.112 2.074 10.033 1.00 93.44 88 LYS A C 1
ATOM 698 O O . LYS A 1 88 ? -13.892 3.203 10.467 1.00 93.44 88 LYS A O 1
ATOM 703 N N . LEU A 1 89 ? -13.953 0.978 10.771 1.00 94.12 89 LEU A N 1
ATOM 704 C CA . LEU A 1 89 ? -13.437 1.002 12.137 1.00 94.12 89 LEU A CA 1
ATOM 705 C C . LEU A 1 89 ? -11.983 1.504 12.147 1.00 94.12 89 LEU A C 1
ATOM 707 O O . LEU A 1 89 ? -11.282 1.342 11.143 1.00 94.12 89 LEU A O 1
ATOM 711 N N . PRO A 1 90 ? -11.504 2.101 13.251 1.00 95.25 90 PRO A N 1
ATOM 712 C CA . PRO A 1 90 ? -10.103 2.482 13.366 1.00 95.25 90 PRO A CA 1
ATOM 713 C C . PRO A 1 90 ? -9.204 1.253 13.207 1.00 95.25 90 PRO A C 1
ATOM 715 O O . PRO A 1 90 ? -9.436 0.197 13.800 1.00 95.25 90 PRO A O 1
ATOM 718 N N . GLY A 1 91 ? -8.196 1.384 12.356 1.00 95.19 91 GLY A N 1
ATOM 719 C CA . GLY A 1 91 ? -7.245 0.330 12.060 1.00 95.19 91 GLY A CA 1
ATOM 720 C C . GLY A 1 91 ? -5.827 0.849 11.903 1.00 95.19 91 GLY A C 1
ATOM 721 O O . GLY A 1 91 ? -5.586 2.051 11.775 1.00 95.19 91 GLY A O 1
ATOM 722 N N . VAL A 1 92 ? -4.884 -0.085 11.851 1.00 95.38 92 VAL A N 1
ATOM 723 C CA . VAL A 1 92 ? -3.457 0.175 11.667 1.00 95.38 92 VAL A CA 1
ATOM 724 C C . VAL A 1 92 ? -2.879 -0.652 10.525 1.00 95.38 92 VAL A C 1
ATOM 726 O O . VAL A 1 92 ? -3.196 -1.828 10.347 1.00 95.38 92 VAL A O 1
ATOM 729 N N . CYS A 1 93 ? -2.000 -0.035 9.740 1.00 96.00 93 CYS A N 1
ATOM 730 C CA . CYS A 1 93 ? -1.278 -0.713 8.676 1.00 96.00 93 CYS A CA 1
ATOM 731 C C . CYS A 1 93 ? -0.152 -1.586 9.241 1.00 96.00 93 CYS A C 1
ATOM 733 O O . CYS A 1 93 ? 0.693 -1.103 9.997 1.00 96.00 93 CYS A O 1
ATOM 735 N N . ILE A 1 94 ? -0.092 -2.847 8.816 1.00 94.94 94 ILE A N 1
ATOM 736 C CA . ILE A 1 94 ? 1.011 -3.779 9.080 1.00 94.94 94 ILE A CA 1
ATOM 737 C C . ILE A 1 94 ? 1.272 -4.541 7.776 1.00 94.94 94 ILE A C 1
ATOM 739 O O . ILE A 1 94 ? 0.369 -5.183 7.249 1.00 94.94 94 ILE A O 1
ATOM 743 N N . LEU A 1 95 ? 2.488 -4.432 7.224 1.00 92.06 95 LEU A N 1
ATOM 744 C CA . LEU A 1 95 ? 2.895 -5.102 5.973 1.00 92.06 95 LEU A CA 1
ATOM 745 C C . LEU A 1 95 ? 1.889 -4.942 4.811 1.00 92.06 95 LEU A C 1
ATOM 747 O O . LEU A 1 95 ? 1.581 -5.889 4.093 1.00 92.06 95 LEU A O 1
ATOM 751 N N . GLY A 1 96 ? 1.341 -3.735 4.642 1.00 92.94 96 GLY A N 1
ATOM 752 C CA . GLY A 1 96 ? 0.404 -3.434 3.555 1.00 92.94 96 GLY A CA 1
ATOM 753 C C . GLY A 1 96 ? -1.050 -3.835 3.803 1.00 92.94 96 GLY A C 1
ATOM 754 O O . GLY A 1 96 ? -1.905 -3.528 2.976 1.00 92.94 96 GLY A O 1
ATOM 755 N N . LEU A 1 97 ? -1.369 -4.450 4.940 1.00 93.75 97 LEU A N 1
ATOM 756 C CA . LEU A 1 97 ? -2.734 -4.808 5.318 1.00 93.75 97 LEU A CA 1
ATOM 757 C C . LEU A 1 97 ? -3.237 -3.906 6.442 1.00 93.75 97 LEU A C 1
ATOM 759 O O . LEU A 1 97 ? -2.468 -3.485 7.304 1.00 93.75 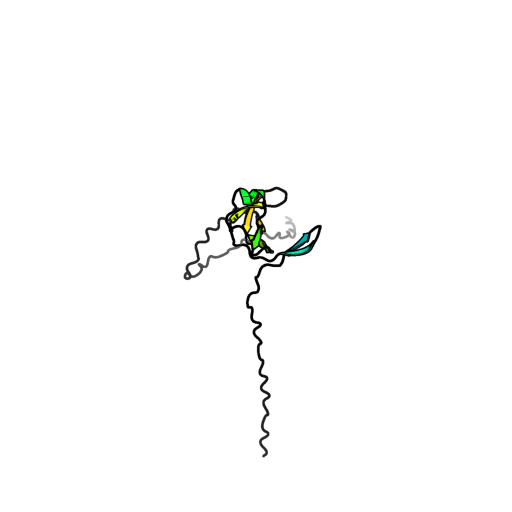97 LEU A O 1
ATOM 763 N N . CYS A 1 98 ? -4.534 -3.604 6.415 1.00 95.25 98 CYS A N 1
ATOM 764 C CA . CYS A 1 98 ? -5.196 -2.871 7.486 1.00 95.25 98 CYS A CA 1
ATOM 765 C C . CYS A 1 98 ? -5.716 -3.873 8.517 1.00 95.25 98 CYS A C 1
ATOM 767 O O . CYS A 1 98 ? -6.532 -4.728 8.174 1.00 95.25 98 CYS A O 1
ATOM 769 N N . TYR A 1 99 ? -5.253 -3.762 9.757 1.00 95.25 99 TYR A N 1
ATOM 770 C CA . TYR A 1 99 ? -5.718 -4.552 10.894 1.00 95.25 99 TYR A CA 1
ATOM 771 C C . TYR A 1 99 ? -6.591 -3.689 11.794 1.00 95.25 99 TYR A C 1
ATOM 773 O O . TYR A 1 99 ? -6.352 -2.489 11.901 1.00 95.25 99 TYR A O 1
ATOM 781 N N . LEU A 1 100 ? -7.592 -4.291 12.436 1.00 95.31 100 LEU A N 1
ATOM 782 C CA . LEU A 1 100 ? -8.399 -3.598 13.435 1.00 95.31 100 LEU A CA 1
ATOM 783 C C . LEU A 1 100 ? -7.486 -3.119 14.567 1.00 95.31 100 LEU A C 1
ATOM 785 O O . LEU A 1 100 ? -6.704 -3.904 15.102 1.00 95.31 100 LEU A O 1
ATOM 789 N N . GLU A 1 101 ? -7.585 -1.842 14.919 1.00 92.44 101 GLU A N 1
ATOM 790 C CA . GLU A 1 101 ? -6.881 -1.297 16.071 1.00 92.44 101 GLU A CA 1
ATOM 791 C C . GLU A 1 101 ? -7.617 -1.786 17.319 1.00 92.44 101 GLU A C 1
ATOM 793 O O . GLU A 1 101 ? -8.661 -1.262 17.702 1.00 92.44 101 GLU A O 1
ATOM 798 N N . THR A 1 102 ? -7.124 -2.873 17.906 1.00 83.69 102 THR A N 1
ATOM 799 C CA . THR A 1 102 ? -7.575 -3.318 19.221 1.00 83.69 102 THR A CA 1
ATOM 800 C C . THR A 1 102 ? -6.802 -2.553 20.283 1.00 83.69 102 THR A C 1
ATOM 802 O O . THR A 1 102 ? -5.592 -2.369 20.160 1.00 83.69 102 THR A O 1
ATOM 805 N N . GLU A 1 103 ? -7.489 -2.146 21.347 1.00 60.56 103 GLU A N 1
ATOM 806 C CA . GLU A 1 103 ? -6.916 -1.600 22.584 1.00 60.56 103 GLU A CA 1
ATOM 807 C C . GLU A 1 103 ? -6.081 -2.681 23.304 1.00 60.56 103 GLU A C 1
ATOM 809 O O . GLU A 1 103 ? -6.421 -3.164 24.378 1.00 60.56 103 GLU A O 1
ATOM 814 N N . THR A 1 104 ? -4.995 -3.140 22.693 1.00 56.38 104 THR A N 1
ATOM 815 C CA . THR A 1 104 ? -3.972 -3.955 23.345 1.00 56.38 104 THR A CA 1
ATOM 816 C C . THR A 1 104 ? -2.696 -3.142 23.352 1.00 56.38 104 THR A C 1
ATOM 818 O O . THR A 1 104 ? -1.747 -3.424 22.622 1.00 56.38 104 THR A O 1
ATOM 821 N N . VAL A 1 105 ? -2.678 -2.107 24.194 1.00 46.94 105 VAL A N 1
ATOM 822 C CA . VAL A 1 105 ? -1.423 -1.564 24.709 1.00 46.94 105 VAL A CA 1
ATOM 823 C C . VAL A 1 105 ? -0.858 -2.624 25.648 1.00 46.94 105 VAL A C 1
ATOM 825 O O . VAL A 1 105 ? -1.089 -2.612 26.853 1.00 46.94 105 VAL A O 1
ATOM 828 N N . THR A 1 106 ? -0.143 -3.594 25.094 1.00 45.03 106 THR A N 1
ATOM 829 C CA . THR A 1 106 ? 0.938 -4.211 25.851 1.00 45.03 106 THR A CA 1
ATOM 830 C C . THR A 1 106 ? 2.170 -3.424 25.463 1.00 45.03 106 THR A C 1
ATOM 832 O O . THR A 1 106 ? 2.733 -3.623 24.390 1.00 45.03 106 THR A O 1
ATOM 835 N N . ASP A 1 107 ? 2.510 -2.457 26.310 1.00 41.31 107 ASP A N 1
ATOM 836 C CA . ASP A 1 107 ? 3.826 -1.841 26.332 1.00 41.31 107 ASP A CA 1
ATOM 837 C C . ASP A 1 107 ? 4.842 -2.985 26.391 1.00 41.31 107 ASP A C 1
ATOM 839 O O . ASP A 1 107 ? 5.001 -3.655 27.414 1.00 41.31 107 ASP A O 1
ATOM 843 N N . ALA A 1 108 ? 5.425 -3.315 25.241 1.00 44.47 108 ALA A N 1
ATOM 844 C CA . ALA A 1 108 ? 6.456 -4.323 25.144 1.00 44.47 108 ALA A CA 1
ATOM 845 C C . ALA A 1 108 ? 7.726 -3.713 25.739 1.00 44.47 108 ALA A C 1
ATOM 847 O O . ALA A 1 108 ? 8.654 -3.337 25.024 1.00 44.47 108 ALA A O 1
ATOM 848 N N . THR A 1 109 ? 7.771 -3.625 27.070 1.00 46.41 109 THR A N 1
ATOM 849 C CA . THR A 1 109 ? 9.044 -3.639 27.776 1.00 46.41 109 THR A CA 1
ATOM 850 C C . THR A 1 109 ? 9.748 -4.912 27.317 1.00 46.41 109 THR A C 1
ATOM 852 O O . THR A 1 109 ? 9.310 -6.024 27.612 1.00 46.41 109 THR A O 1
ATOM 855 N N . SER A 1 110 ? 10.788 -4.728 26.501 1.00 41.44 110 SER A N 1
ATOM 856 C CA . SER A 1 110 ? 11.712 -5.776 26.075 1.00 41.44 110 SER A CA 1
ATOM 857 C C . SER A 1 110 ? 12.060 -6.638 27.290 1.00 41.44 110 SER A C 1
ATOM 859 O O . SER A 1 110 ? 12.502 -6.068 28.291 1.00 41.44 110 SER A O 1
ATOM 861 N N . PRO A 1 111 ? 11.876 -7.971 27.262 1.00 42.06 111 PRO A N 1
ATOM 862 C CA . PRO A 1 111 ? 12.324 -8.790 28.367 1.00 42.06 111 PRO A CA 1
ATOM 863 C C . PRO A 1 111 ? 13.847 -8.791 28.306 1.00 42.06 111 PRO A C 1
ATOM 865 O O . PRO A 1 111 ? 14.453 -9.475 27.480 1.00 42.06 111 PRO A O 1
ATOM 868 N N . ASP A 1 112 ? 14.465 -7.965 29.147 1.00 37.19 112 ASP A N 1
ATOM 869 C CA . ASP A 1 112 ? 15.855 -8.162 29.505 1.00 37.19 112 ASP A CA 1
ATOM 870 C C . ASP A 1 112 ? 15.956 -9.569 30.098 1.00 37.19 112 ASP A C 1
ATOM 872 O O . ASP A 1 112 ? 15.273 -9.943 31.058 1.00 37.19 112 ASP A O 1
ATOM 876 N N . SER A 1 113 ? 16.719 -10.399 29.403 1.00 51.28 113 SER A N 1
ATOM 877 C CA . SER A 1 113 ? 16.881 -11.808 29.691 1.00 51.28 113 SER A CA 1
ATOM 878 C C . SER A 1 113 ? 17.667 -11.939 30.986 1.00 51.28 113 SER A C 1
ATOM 880 O O . SER A 1 113 ? 18.889 -11.889 30.941 1.00 51.28 113 SER A O 1
ATOM 882 N N . THR A 1 114 ? 16.980 -12.105 32.119 1.00 49.22 114 THR A N 1
ATOM 883 C CA . THR A 1 114 ? 17.331 -12.953 33.279 1.00 49.22 114 THR A CA 1
ATOM 884 C C . THR A 1 114 ? 16.382 -12.602 34.425 1.00 49.22 114 THR A C 1
ATOM 886 O O . THR A 1 114 ? 16.632 -11.648 35.157 1.00 49.22 114 THR A O 1
ATOM 889 N N . GLN A 1 115 ? 15.314 -13.381 34.619 1.00 41.91 115 GLN A N 1
ATOM 890 C CA . GLN A 1 115 ? 14.768 -13.641 35.955 1.00 41.91 115 GLN A CA 1
ATOM 891 C C . GLN A 1 115 ? 13.769 -14.805 35.925 1.00 41.91 115 GLN A C 1
ATOM 893 O O . GLN A 1 115 ? 12.850 -14.864 35.113 1.00 41.91 115 GLN A O 1
ATOM 898 N N . THR A 1 116 ? 14.037 -15.766 36.801 1.00 45.53 116 THR A N 1
ATOM 899 C CA . THR A 1 116 ? 13.327 -17.021 37.059 1.00 45.53 116 THR A CA 1
ATOM 900 C C . THR A 1 116 ? 11.826 -16.795 37.314 1.00 45.53 116 THR A C 1
ATOM 902 O O . THR A 1 116 ? 11.490 -15.844 38.020 1.00 45.53 116 THR A O 1
ATOM 905 N N . PRO A 1 117 ? 10.909 -17.646 36.808 1.00 42.16 117 PRO A N 1
ATOM 906 C CA . PRO A 1 117 ? 9.476 -17.468 37.052 1.00 42.16 117 PRO A CA 1
ATOM 907 C C . PRO A 1 117 ? 9.127 -17.690 38.536 1.00 42.16 117 PRO A C 1
ATOM 909 O O . PRO A 1 117 ? 9.611 -18.663 39.127 1.00 42.16 117 PRO A O 1
ATOM 912 N N . PRO A 1 118 ? 8.271 -16.851 39.151 1.00 41.62 118 PRO A N 1
ATOM 913 C CA . PRO A 1 118 ? 7.695 -17.161 40.448 1.00 41.62 118 PRO A CA 1
ATOM 914 C C . PRO A 1 118 ? 6.641 -18.261 40.277 1.00 41.62 118 PRO A C 1
ATOM 916 O O . PRO A 1 118 ? 5.755 -18.183 39.427 1.00 41.62 118 PRO A O 1
ATOM 919 N N . VAL A 1 119 ? 6.758 -19.308 41.089 1.00 47.84 119 VAL A N 1
ATOM 920 C CA . VAL A 1 119 ? 5.715 -20.320 41.269 1.00 47.84 119 VAL A CA 1
ATOM 921 C C . VAL A 1 119 ? 4.635 -19.705 42.154 1.00 47.84 119 VAL A C 1
ATOM 923 O O . VAL A 1 119 ? 4.905 -19.436 43.321 1.00 47.84 119 VAL A O 1
ATOM 926 N N . GLU A 1 120 ? 3.419 -19.527 41.637 1.00 41.25 120 GLU A N 1
ATOM 927 C CA . GLU A 1 120 ? 2.239 -19.303 42.476 1.00 41.25 120 GLU A CA 1
ATOM 928 C C . GLU A 1 120 ? 1.097 -20.260 42.123 1.00 41.25 120 GLU A C 1
ATOM 930 O O . GLU A 1 120 ? 0.872 -20.658 40.981 1.00 41.25 120 GLU A O 1
ATOM 935 N N . ASN A 1 121 ? 0.453 -20.694 43.199 1.00 42.75 121 ASN A N 1
ATOM 936 C CA . ASN A 1 121 ? -0.293 -21.924 43.386 1.00 42.75 121 ASN A CA 1
ATOM 937 C C . ASN A 1 121 ? -1.740 -21.751 42.894 1.00 42.75 121 ASN A C 1
ATOM 939 O O . ASN A 1 121 ? -2.505 -20.987 43.484 1.00 42.75 121 ASN A O 1
ATOM 943 N N . VAL A 1 122 ? -2.144 -22.466 41.842 1.00 33.81 122 VAL A N 1
ATOM 944 C CA . VAL A 1 122 ? -3.548 -22.501 41.402 1.00 33.81 122 VAL A CA 1
ATOM 945 C C . VAL A 1 122 ? -4.308 -23.509 42.268 1.00 33.81 122 VAL A C 1
ATOM 947 O O . VAL A 1 122 ? -4.291 -24.708 42.000 1.00 33.81 122 VAL A O 1
ATOM 950 N N . THR A 1 123 ? -4.996 -23.029 43.307 1.00 42.81 123 THR A N 1
ATOM 951 C CA . THR A 1 123 ? -6.066 -23.795 43.965 1.00 42.81 123 THR A CA 1
ATOM 952 C C . THR A 1 123 ? -7.375 -23.513 43.233 1.00 42.81 123 THR A C 1
ATOM 954 O O . THR A 1 123 ? -8.006 -22.478 43.438 1.00 42.81 123 THR A O 1
ATOM 957 N N . THR A 1 124 ? -7.784 -24.436 42.367 1.00 42.22 124 THR A N 1
ATOM 958 C CA . THR A 1 124 ? -9.096 -24.435 41.702 1.00 42.22 124 THR A CA 1
ATOM 959 C C . THR A 1 124 ? -10.183 -24.914 42.677 1.00 42.22 124 THR A C 1
ATOM 961 O O . THR A 1 124 ? -10.054 -26.024 43.196 1.00 42.22 124 THR A O 1
ATOM 964 N N . PRO A 1 125 ? -11.285 -24.175 42.913 1.00 41.00 125 PRO A N 1
ATOM 965 C CA . PRO A 1 125 ? -12.468 -24.741 43.559 1.00 41.00 125 PRO A CA 1
ATOM 966 C C . PRO A 1 125 ? -13.262 -25.583 42.546 1.00 41.00 125 PRO A C 1
ATOM 968 O O . PRO A 1 125 ? -13.645 -25.077 41.490 1.00 41.00 125 PRO A O 1
ATOM 971 N N . LEU A 1 126 ? -13.517 -26.860 42.853 1.00 43.25 126 LEU A N 1
ATOM 972 C CA . LEU A 1 126 ? -14.459 -27.689 42.087 1.00 43.25 126 LEU A CA 1
ATOM 973 C C . LEU A 1 126 ? -15.919 -27.261 42.361 1.00 43.25 126 LEU A C 1
ATOM 975 O O . LEU A 1 126 ? -16.232 -26.881 43.492 1.00 43.25 126 LEU A O 1
ATOM 979 N N . PRO A 1 127 ? -16.826 -27.358 41.367 1.00 46.03 127 PRO A N 1
ATOM 980 C CA . PRO A 1 127 ? -18.253 -27.103 41.559 1.00 46.03 127 PRO A CA 1
ATOM 981 C C . PRO A 1 127 ? -18.922 -28.219 42.390 1.00 46.03 127 PRO A C 1
ATOM 983 O O . PRO A 1 127 ? -18.408 -29.341 42.431 1.00 46.03 127 PRO A O 1
ATOM 986 N N . PRO A 1 128 ? -20.061 -27.942 43.056 1.00 41.22 128 PRO A N 1
ATOM 987 C CA . PRO A 1 128 ? -20.715 -28.912 43.925 1.00 41.22 128 PRO A CA 1
ATOM 988 C C . PRO A 1 128 ? -21.369 -30.020 43.094 1.00 41.22 128 PRO A C 1
ATOM 990 O O . PRO A 1 128 ? -22.125 -29.753 42.163 1.00 41.22 128 PRO A O 1
ATOM 993 N N . VAL A 1 129 ? -21.072 -31.267 43.455 1.00 40.34 129 VAL A N 1
ATOM 994 C CA . VAL A 1 129 ? -21.708 -32.466 42.900 1.00 40.34 129 VAL A CA 1
ATOM 995 C C . VAL A 1 129 ? -22.983 -32.742 43.701 1.00 40.34 129 VAL A C 1
ATOM 997 O O . VAL A 1 129 ? -22.919 -32.938 44.915 1.00 40.34 129 VAL A O 1
ATOM 1000 N N . GLU A 1 130 ? -24.133 -32.724 43.021 1.00 38.19 130 GLU A N 1
ATOM 1001 C CA . GLU A 1 130 ? -25.404 -33.275 43.506 1.00 38.19 130 GLU A CA 1
ATOM 1002 C C . GLU A 1 130 ? -25.211 -34.738 43.913 1.00 38.19 130 GLU A C 1
ATOM 1004 O O . GLU A 1 130 ? -24.751 -35.546 43.108 1.00 38.19 130 GLU A O 1
ATOM 1009 N N . ASN A 1 131 ? -25.605 -35.090 45.136 1.00 39.06 131 ASN A N 1
ATOM 1010 C CA . ASN A 1 131 ? -25.810 -36.482 45.513 1.00 39.06 131 ASN A CA 1
ATOM 1011 C C . ASN A 1 131 ? -27.270 -36.680 45.921 1.00 39.06 131 ASN A C 1
ATOM 1013 O O . ASN A 1 131 ? -27.769 -36.056 46.861 1.00 39.06 131 ASN A O 1
ATOM 1017 N N . GLU A 1 132 ? -27.929 -37.560 45.171 1.00 36.06 132 GLU A N 1
ATOM 1018 C CA . GLU A 1 132 ? -29.261 -38.094 45.413 1.00 36.06 132 GLU A CA 1
ATOM 1019 C C . GLU A 1 132 ? -29.396 -38.633 46.843 1.00 36.06 132 GLU A C 1
ATOM 1021 O O . GLU A 1 132 ? -28.544 -39.351 47.368 1.00 36.06 132 GLU A O 1
ATOM 1026 N N . THR A 1 133 ? -30.511 -38.284 47.477 1.00 3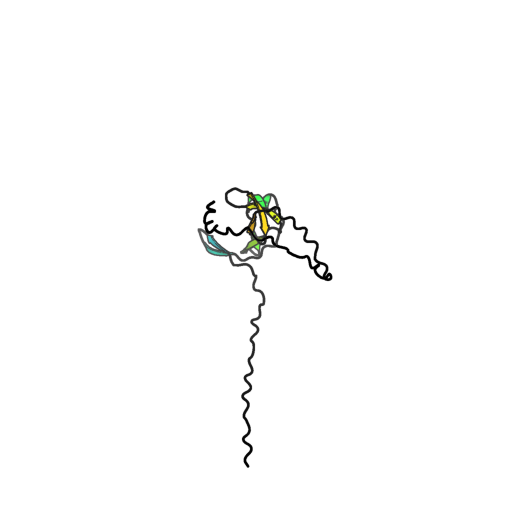7.91 133 THR A N 1
ATOM 1027 C CA . THR A 1 133 ? -30.909 -38.775 48.795 1.00 37.91 133 THR A CA 1
ATOM 1028 C C . THR A 1 133 ? -31.625 -40.118 48.636 1.00 37.91 133 THR A C 1
ATOM 1030 O O . THR A 1 133 ? -32.694 -40.179 48.032 1.00 37.91 133 THR A O 1
ATOM 1033 N N . ALA A 1 134 ? -31.062 -41.192 49.193 1.00 39.31 134 ALA A N 1
ATOM 1034 C CA . ALA A 1 134 ? -31.759 -42.466 49.393 1.00 39.31 134 ALA A CA 1
ATOM 1035 C C . ALA A 1 134 ? -32.574 -42.447 50.714 1.00 39.31 134 ALA A C 1
ATOM 1037 O O . ALA A 1 134 ? -32.228 -41.699 51.631 1.00 39.31 134 ALA A O 1
ATOM 1038 N N . PRO A 1 135 ? -33.670 -43.225 50.823 1.00 42.47 135 PRO A N 1
ATOM 1039 C CA . PRO A 1 135 ? -34.805 -42.910 51.693 1.00 42.47 135 PRO A CA 1
ATOM 1040 C C . PRO A 1 135 ? -34.675 -43.408 53.140 1.00 42.47 135 PRO A C 1
ATOM 1042 O O . PRO A 1 135 ? -34.224 -44.521 53.410 1.00 42.47 135 PRO A O 1
ATOM 1045 N N . THR A 1 136 ? -35.179 -42.596 54.067 1.00 44.47 136 THR A N 1
ATOM 1046 C CA . THR A 1 136 ? -35.396 -42.901 55.487 1.00 44.47 136 THR A CA 1
ATOM 1047 C C . THR A 1 136 ? -36.544 -43.905 55.658 1.00 44.47 136 THR A C 1
ATOM 1049 O O . THR A 1 136 ? -37.655 -43.653 55.193 1.00 44.47 136 THR A O 1
ATOM 1052 N N . GLN A 1 137 ? -36.310 -45.023 56.354 1.00 45.00 137 GLN A N 1
ATOM 1053 C CA . GLN A 1 137 ? -37.390 -45.854 56.911 1.00 45.00 137 GLN A CA 1
ATOM 1054 C C . GLN A 1 137 ? -37.839 -45.325 58.287 1.00 45.00 137 GLN A C 1
ATOM 1056 O O . GLN A 1 137 ? -37.044 -44.679 58.976 1.00 45.00 137 GLN A O 1
ATOM 1061 N N . PRO A 1 138 ? -39.113 -45.543 58.670 1.00 50.22 138 PRO A N 1
ATOM 1062 C CA . PRO A 1 138 ? -39.765 -44.806 59.744 1.00 50.22 138 PRO A CA 1
ATOM 1063 C C . PRO A 1 138 ? -39.518 -45.423 61.125 1.00 50.22 138 PRO A C 1
ATOM 1065 O O . PRO A 1 138 ? -39.344 -46.630 61.272 1.00 50.22 138 PRO A O 1
ATOM 1068 N N . VAL A 1 139 ? -39.554 -44.564 62.142 1.00 40.38 139 VAL A N 1
ATOM 1069 C CA . VAL A 1 139 ? -39.655 -44.947 63.553 1.00 40.38 139 VAL A CA 1
ATOM 1070 C C . VAL A 1 139 ? -41.115 -45.303 63.845 1.00 40.38 139 VAL A C 1
ATOM 1072 O O . VAL A 1 139 ? -42.001 -44.506 63.537 1.00 40.38 139 VAL A O 1
ATOM 1075 N N . GLU A 1 140 ? -41.359 -46.460 64.459 1.00 37.28 140 GLU A N 1
ATOM 1076 C CA . GLU A 1 140 ? -42.623 -46.770 65.138 1.00 37.28 140 GLU A CA 1
ATOM 1077 C C . GLU A 1 140 ? -42.372 -46.894 66.651 1.00 37.28 140 GLU A C 1
ATOM 1079 O O . GLU A 1 140 ? -41.290 -47.312 67.071 1.00 37.28 140 GLU A O 1
ATOM 1084 N N . ASN A 1 141 ? -43.366 -46.424 67.412 1.00 38.94 141 ASN A N 1
ATOM 1085 C CA . ASN A 1 141 ? -43.454 -46.320 68.876 1.00 38.94 141 ASN A CA 1
ATOM 1086 C C . ASN A 1 141 ? -43.157 -47.612 69.645 1.00 38.94 141 ASN A C 1
ATOM 1088 O O . ASN A 1 141 ? -43.606 -48.688 69.195 1.00 38.94 141 ASN A O 1
#

pLDDT: mean 72.37, std 22.83, range [33.81, 96.12]

Mean predicted aligned error: 18.36 Å

Solvent-accessible surface area (backbone atoms only — not comparable to full-atom values): 9614 Å² total; per-residue (Å²): 139,80,86,76,79,82,83,77,83,80,82,81,79,79,79,79,72,76,77,80,70,75,65,70,94,62,75,72,43,80,43,81,38,99,90,73,43,77,42,79,32,41,68,73,38,71,73,37,79,82,44,78,70,49,40,75,75,34,69,57,30,42,43,76,45,71,58,96,87,40,63,21,30,28,26,44,42,69,69,39,76,32,65,20,72,95,84,52,38,65,12,25,16,50,94,37,38,58,38,71,61,66,96,68,85,70,80,76,73,74,80,74,89,80,79,82,83,84,90,79,83,88,81,77,84,78,81,87,78,89,74,86,84,79,84,86,80,84,88,79,135

Radius of gyration: 32.89 Å; Cα contacts (8 Å, |Δi|>4): 154; chains: 1; bounding box: 84×82×92 Å

Sequence (141 aa):
MKLGIASSVFIIVAIASANCEAENPYPDVIAEWPNAGNVTIKHGCKTTTRTTELEKRYPHCVYYCKINSTWHYGFYHHATKCEYGKEKLPGVCILGLCYLETETVTDATSPDSTQTPPVENVTTPLPPVENETAPTQPVEN